Protein AF-A0A957WXY6-F1 (afdb_monomer_lite)

pLDDT: mean 76.39, std 17.58, range [41.16, 94.69]

Foldseek 3Di:
DKDQAPPPCVVVPDDPVWKDKDQDDPDPVLVVVLVVLVVVCVVPVDPVSVVCNVPVVVRSRRMIDMDTDPVCVVVVVPPPDPDDDDDDDDDDDD

Structure (mmCIF, N/CA/C/O backbone):
data_AF-A0A957WXY6-F1
#
_entry.id   AF-A0A957WXY6-F1
#
loop_
_atom_site.group_PDB
_atom_site.id
_atom_site.type_symbol
_atom_site.label_atom_id
_atom_site.label_alt_id
_atom_site.label_comp_id
_atom_site.label_asym_id
_atom_site.label_entity_id
_atom_site.label_seq_id
_atom_site.pdbx_PDB_ins_code
_atom_site.Cartn_x
_atom_site.Cartn_y
_atom_site.Cartn_z
_atom_site.occupancy
_atom_site.B_iso_or_equiv
_atom_site.auth_seq_id
_atom_site.auth_comp_id
_atom_site.auth_asym_id
_atom_site.auth_atom_id
_atom_site.pdbx_PDB_model_num
ATOM 1 N N . ALA A 1 1 ? 7.525 3.558 -3.148 1.00 84.88 1 ALA A N 1
ATOM 2 C CA . ALA A 1 1 ? 6.355 4.157 -2.460 1.00 84.88 1 ALA A CA 1
ATOM 3 C C . ALA A 1 1 ? 5.137 3.255 -2.650 1.00 84.88 1 ALA A C 1
ATOM 5 O O . ALA A 1 1 ? 5.128 2.481 -3.600 1.00 84.88 1 ALA A O 1
ATOM 6 N N . TYR A 1 2 ? 4.127 3.342 -1.778 1.00 88.62 2 TYR A N 1
ATOM 7 C CA . TYR A 1 2 ? 2.911 2.522 -1.865 1.00 88.62 2 TYR A CA 1
ATOM 8 C C . TYR A 1 2 ? 1.665 3.405 -1.858 1.00 88.62 2 TYR A C 1
ATOM 10 O O . TYR A 1 2 ? 1.588 4.348 -1.071 1.00 88.62 2 TYR A O 1
ATOM 18 N N . ILE A 1 3 ? 0.697 3.104 -2.721 1.00 87.94 3 ILE A N 1
ATOM 19 C CA . ILE A 1 3 ? -0.555 3.857 -2.844 1.00 87.94 3 ILE A CA 1
ATOM 20 C C . ILE A 1 3 ? -1.725 2.898 -2.693 1.00 87.94 3 ILE A C 1
ATOM 22 O O . ILE A 1 3 ? -1.797 1.905 -3.405 1.00 87.94 3 ILE A O 1
ATOM 26 N N . TYR A 1 4 ? -2.638 3.212 -1.777 1.00 89.12 4 TYR A N 1
ATOM 27 C CA . TYR A 1 4 ? -3.877 2.468 -1.583 1.00 89.12 4 TYR A CA 1
ATOM 28 C C . TYR A 1 4 ? -4.995 3.100 -2.413 1.00 89.12 4 TYR A C 1
ATOM 30 O O . TYR A 1 4 ? -5.416 4.221 -2.122 1.00 89.12 4 TYR A O 1
ATOM 38 N N . ASP A 1 5 ? -5.463 2.398 -3.443 1.00 86.19 5 ASP A N 1
ATOM 39 C CA . ASP A 1 5 ? -6.484 2.888 -4.366 1.00 86.19 5 ASP A CA 1
ATOM 40 C C . ASP A 1 5 ? -7.706 1.965 -4.387 1.00 86.19 5 ASP A C 1
ATOM 42 O O . ASP A 1 5 ? -7.757 0.964 -5.096 1.00 86.19 5 ASP A O 1
ATOM 46 N N . ILE A 1 6 ? -8.722 2.338 -3.609 1.00 83.44 6 ILE A N 1
ATOM 47 C CA . ILE A 1 6 ? -10.010 1.629 -3.549 1.00 83.44 6 ILE A CA 1
ATOM 48 C C . ILE A 1 6 ? -10.842 1.885 -4.819 1.00 83.44 6 ILE A C 1
ATOM 50 O O . ILE A 1 6 ? -11.708 1.089 -5.167 1.00 83.44 6 ILE A O 1
ATOM 54 N N . GLY A 1 7 ? -10.619 3.018 -5.492 1.00 80.44 7 GLY A N 1
ATOM 55 C CA . GLY A 1 7 ? -11.456 3.470 -6.602 1.00 80.44 7 GLY A CA 1
ATOM 56 C C . GLY A 1 7 ? -10.954 3.062 -7.984 1.00 80.44 7 GLY A C 1
ATOM 57 O O . GLY A 1 7 ? -11.612 3.406 -8.960 1.00 80.44 7 GLY A O 1
ATOM 58 N N . ASP A 1 8 ? -9.795 2.409 -8.070 1.00 76.31 8 ASP A N 1
ATOM 59 C CA . ASP A 1 8 ? -9.121 2.031 -9.320 1.00 76.31 8 ASP A CA 1
ATOM 60 C C . ASP A 1 8 ? -8.930 3.207 -10.303 1.00 76.31 8 ASP A C 1
ATOM 62 O O . ASP A 1 8 ? -9.007 3.084 -11.524 1.00 76.31 8 ASP A O 1
ATOM 66 N N . ASN A 1 9 ? -8.714 4.407 -9.757 1.00 78.00 9 ASN A N 1
ATOM 67 C CA . ASN A 1 9 ? -8.547 5.634 -10.537 1.00 78.00 9 ASN A CA 1
ATOM 68 C C . ASN A 1 9 ? -7.078 6.016 -10.735 1.00 78.00 9 ASN A C 1
ATOM 70 O O . ASN A 1 9 ? -6.778 6.881 -11.562 1.00 78.00 9 ASN A O 1
ATOM 74 N N . PHE A 1 10 ? -6.167 5.427 -9.962 1.00 79.62 10 PHE A N 1
ATOM 75 C CA . PHE A 1 10 ? -4.764 5.810 -9.934 1.00 79.62 10 PHE A CA 1
ATOM 76 C C . PHE A 1 10 ? -4.068 5.535 -11.267 1.00 79.62 10 PHE A C 1
ATOM 78 O O . PHE A 1 10 ? -3.341 6.401 -11.748 1.00 79.62 10 PHE A O 1
ATOM 85 N N . GLU A 1 11 ? -4.377 4.409 -11.919 1.00 74.62 11 GLU A N 1
ATOM 86 C CA . GLU A 1 11 ? -3.817 4.034 -13.226 1.00 74.62 11 GLU A CA 1
ATOM 87 C C . GLU A 1 11 ? -4.052 5.112 -14.303 1.00 74.62 11 GLU A C 1
ATOM 89 O O . GLU A 1 11 ? -3.243 5.295 -15.206 1.00 74.62 11 GLU A O 1
ATOM 94 N N . ARG A 1 12 ? -5.124 5.902 -14.184 1.00 76.25 12 ARG A N 1
ATOM 95 C CA . ARG A 1 12 ? -5.459 6.957 -15.155 1.00 76.25 12 ARG A CA 1
ATOM 96 C C . ARG A 1 12 ? -4.897 8.333 -14.806 1.00 76.25 12 ARG A C 1
ATOM 98 O O . ARG A 1 12 ? -5.061 9.265 -15.589 1.00 76.25 12 ARG A O 1
ATOM 105 N N . ARG A 1 13 ? -4.310 8.498 -13.618 1.00 76.88 13 ARG A N 1
ATOM 106 C CA . ARG A 1 13 ? -3.917 9.808 -13.066 1.00 76.88 13 ARG A CA 1
ATOM 107 C C . ARG A 1 13 ? -2.423 9.946 -12.803 1.00 76.88 13 ARG A C 1
ATOM 109 O O . ARG A 1 13 ? -1.987 11.023 -12.403 1.00 76.88 13 ARG A O 1
ATOM 116 N N . TYR A 1 14 ? -1.645 8.886 -12.995 1.00 79.88 14 TYR A N 1
ATOM 117 C CA . TYR A 1 14 ? -0.208 8.927 -12.765 1.00 79.88 14 TYR A CA 1
ATOM 118 C C . TYR A 1 14 ? 0.547 9.393 -14.017 1.00 79.88 14 TYR A C 1
ATOM 120 O O . TYR A 1 14 ? 0.143 9.118 -15.146 1.00 79.88 14 TYR A O 1
ATOM 128 N N . ASN A 1 15 ? 1.661 10.104 -13.820 1.00 79.31 15 ASN A N 1
ATOM 129 C CA . ASN A 1 15 ? 2.544 10.463 -14.924 1.00 79.31 15 ASN A CA 1
ATOM 130 C C . ASN A 1 15 ? 3.433 9.264 -15.282 1.00 79.31 15 ASN A C 1
ATOM 132 O O . AS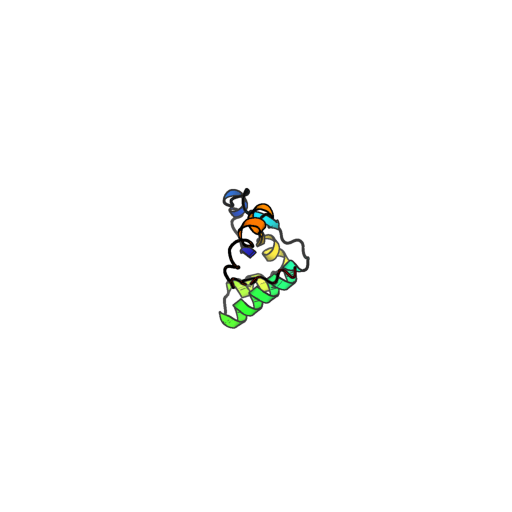N A 1 15 ? 4.457 9.020 -14.637 1.00 79.31 15 ASN A O 1
ATOM 136 N N . SER A 1 16 ? 3.049 8.531 -16.327 1.00 77.19 16 SER A N 1
ATOM 137 C CA . SER A 1 16 ? 3.772 7.346 -16.786 1.00 77.19 16 SER A CA 1
ATOM 138 C C . SER A 1 16 ? 5.186 7.625 -17.294 1.00 77.19 16 SER A C 1
ATOM 140 O O . SER A 1 16 ? 5.971 6.692 -17.407 1.00 77.19 16 SER A O 1
ATOM 142 N N . GLU A 1 17 ? 5.551 8.869 -17.601 1.00 74.44 17 GLU A N 1
ATOM 143 C CA . GLU A 1 17 ? 6.901 9.206 -18.073 1.00 74.44 17 GLU A CA 1
ATOM 144 C C . GLU A 1 17 ? 7.939 9.214 -16.941 1.00 74.44 17 GLU A C 1
ATOM 146 O O . GLU A 1 17 ? 9.111 8.919 -17.180 1.00 74.44 17 GLU A O 1
ATOM 151 N N . LEU A 1 18 ? 7.507 9.489 -15.705 1.00 75.81 18 LEU A N 1
ATOM 152 C CA . LEU A 1 18 ? 8.395 9.663 -14.548 1.00 75.81 18 LEU A CA 1
ATOM 153 C C . LEU A 1 18 ? 8.352 8.498 -13.563 1.00 75.81 18 LEU A C 1
ATOM 155 O O . LEU A 1 18 ? 9.349 8.215 -12.902 1.00 75.81 18 LEU A O 1
ATOM 159 N N . ILE A 1 19 ? 7.210 7.822 -13.443 1.00 81.56 19 ILE A N 1
ATOM 160 C CA . ILE A 1 19 ? 7.024 6.760 -12.454 1.00 81.56 19 ILE A CA 1
ATOM 161 C C . ILE A 1 19 ? 6.483 5.488 -13.102 1.00 81.56 19 ILE A C 1
ATOM 163 O O . ILE A 1 19 ? 5.613 5.510 -13.972 1.00 81.56 19 ILE A O 1
ATOM 167 N N . ALA A 1 20 ? 7.026 4.361 -12.660 1.00 83.00 20 ALA A N 1
ATOM 168 C CA . ALA A 1 20 ? 6.519 3.038 -12.953 1.00 83.00 20 ALA A CA 1
ATOM 169 C C . ALA A 1 20 ? 5.640 2.580 -11.788 1.00 83.00 20 ALA A C 1
ATOM 171 O O . ALA A 1 20 ? 5.981 2.764 -10.617 1.00 83.00 20 ALA A O 1
ATOM 172 N N . VAL A 1 21 ? 4.508 1.971 -12.123 1.00 86.75 21 VAL A N 1
ATOM 173 C CA . VAL A 1 21 ? 3.546 1.458 -11.151 1.00 86.75 21 VAL A CA 1
ATOM 174 C C . VAL A 1 21 ? 3.341 -0.029 -11.410 1.00 86.75 21 VAL A C 1
ATOM 176 O O . VAL A 1 21 ? 3.320 -0.462 -12.562 1.00 86.75 21 VAL A O 1
ATOM 179 N N . ARG A 1 22 ? 3.232 -0.828 -10.350 1.00 86.75 22 ARG A N 1
ATOM 180 C CA . ARG A 1 22 ? 2.945 -2.267 -10.433 1.00 86.75 22 ARG A CA 1
ATOM 181 C C . ARG A 1 22 ? 2.048 -2.706 -9.282 1.00 86.75 22 ARG A C 1
ATOM 183 O O . ARG A 1 22 ? 2.102 -2.114 -8.204 1.00 86.75 22 ARG A O 1
ATOM 190 N N . ARG A 1 23 ? 1.240 -3.745 -9.496 1.00 85.88 23 ARG A N 1
ATOM 191 C CA . ARG A 1 23 ? 0.474 -4.388 -8.416 1.00 85.88 23 ARG A CA 1
ATOM 192 C C . ARG A 1 23 ? 1.404 -5.201 -7.519 1.00 85.88 23 ARG A C 1
ATOM 194 O O . ARG A 1 23 ? 2.418 -5.732 -7.979 1.00 85.88 23 ARG A O 1
ATOM 201 N N . LEU A 1 24 ? 1.045 -5.302 -6.243 1.00 84.12 24 LEU A N 1
ATOM 202 C CA . LEU A 1 24 ? 1.746 -6.166 -5.298 1.00 84.12 24 LEU A CA 1
ATOM 203 C C . LEU A 1 24 ? 1.499 -7.632 -5.651 1.00 84.12 24 LEU A C 1
ATOM 205 O O . LEU A 1 24 ? 0.356 -8.064 -5.784 1.00 84.12 24 LEU A O 1
ATOM 209 N N . SER A 1 25 ? 2.580 -8.387 -5.827 1.00 77.62 25 SER A N 1
ATOM 210 C CA . SER A 1 25 ? 2.523 -9.767 -6.322 1.00 77.62 25 SER A CA 1
ATOM 211 C C . SER A 1 25 ? 2.812 -10.816 -5.245 1.00 77.62 25 SER A C 1
ATOM 213 O O . SER A 1 25 ? 2.780 -12.002 -5.548 1.00 77.62 25 SER A O 1
ATOM 215 N N . GLY A 1 26 ? 2.960 -10.425 -3.970 1.00 70.44 26 GLY A N 1
ATOM 216 C CA . GLY A 1 26 ? 3.211 -11.380 -2.880 1.00 70.44 26 GLY A CA 1
ATOM 217 C C . GLY A 1 26 ? 4.687 -11.592 -2.546 1.00 70.44 26 GLY A C 1
ATOM 218 O O . GLY A 1 26 ? 5.019 -12.593 -1.919 1.00 70.44 26 GLY A O 1
ATOM 219 N N . ASP A 1 27 ? 5.563 -10.676 -2.961 1.00 77.25 27 ASP A N 1
ATOM 220 C CA . ASP A 1 27 ? 7.013 -10.762 -2.763 1.00 77.25 27 ASP A CA 1
ATOM 221 C C . ASP A 1 27 ? 7.466 -9.999 -1.497 1.00 77.25 27 ASP A C 1
ATOM 223 O O . ASP A 1 27 ? 6.669 -9.672 -0.616 1.00 77.25 27 ASP A O 1
ATOM 227 N N . GLY A 1 28 ? 8.761 -9.677 -1.386 1.00 80.50 28 GLY A N 1
ATOM 228 C CA . GLY A 1 28 ? 9.322 -8.925 -0.251 1.00 80.50 28 GLY A CA 1
ATOM 229 C C . GLY A 1 28 ? 8.663 -7.558 0.010 1.00 80.50 28 G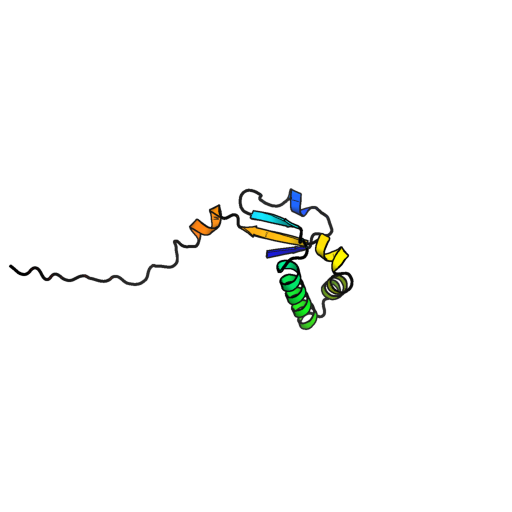LY A C 1
ATOM 230 O O . GLY A 1 28 ? 8.647 -7.096 1.154 1.00 80.50 28 GLY A O 1
ATOM 231 N N . ASP A 1 29 ? 8.061 -6.949 -1.014 1.00 83.31 29 ASP A N 1
ATOM 232 C CA . ASP A 1 29 ? 7.308 -5.693 -0.904 1.00 83.31 29 ASP A CA 1
ATOM 233 C C . ASP A 1 29 ? 6.088 -5.836 0.025 1.00 83.31 29 ASP A C 1
ATOM 235 O O . ASP A 1 29 ? 5.802 -4.937 0.819 1.00 83.31 29 ASP A O 1
ATOM 239 N N . ASP A 1 30 ? 5.404 -6.985 -0.007 1.00 87.12 30 ASP A N 1
ATOM 240 C CA . ASP A 1 30 ? 4.230 -7.252 0.826 1.00 87.12 30 ASP A CA 1
ATOM 241 C C . ASP A 1 30 ? 4.608 -7.281 2.313 1.00 87.12 30 ASP A C 1
ATOM 243 O O . ASP A 1 30 ? 3.901 -6.715 3.148 1.00 87.12 30 ASP A O 1
ATOM 247 N N . LEU A 1 31 ? 5.745 -7.900 2.653 1.00 88.38 31 LEU A N 1
ATOM 248 C CA . LEU A 1 31 ? 6.249 -7.944 4.029 1.00 88.38 31 LEU A CA 1
ATOM 249 C C . LEU A 1 31 ? 6.600 -6.545 4.540 1.00 88.38 31 LEU A C 1
ATOM 251 O O . LEU A 1 31 ? 6.211 -6.180 5.652 1.00 88.38 31 LEU A O 1
ATOM 255 N N . CYS A 1 32 ? 7.294 -5.755 3.716 1.00 89.62 32 CYS A N 1
ATOM 256 C CA . CYS A 1 32 ? 7.671 -4.385 4.050 1.00 89.62 32 CYS A CA 1
ATOM 257 C C . CYS A 1 32 ? 6.433 -3.501 4.262 1.00 89.62 32 CYS A C 1
ATOM 259 O O . CYS A 1 32 ? 6.297 -2.850 5.300 1.00 89.62 32 CYS A O 1
ATOM 261 N N . LEU A 1 33 ? 5.479 -3.533 3.327 1.00 90.56 33 LEU A N 1
ATOM 262 C CA . LEU A 1 33 ? 4.250 -2.752 3.429 1.00 90.56 33 LEU A CA 1
ATOM 263 C C . LEU A 1 33 ? 3.413 -3.158 4.647 1.00 90.56 33 LEU A C 1
ATOM 265 O O . LEU A 1 33 ? 2.917 -2.296 5.375 1.00 90.56 33 LEU A O 1
ATOM 269 N N . LYS A 1 34 ? 3.283 -4.461 4.910 1.00 91.69 34 LYS A N 1
ATOM 270 C CA . LYS A 1 34 ? 2.536 -4.960 6.068 1.00 91.69 34 LYS A CA 1
ATOM 271 C C . LYS A 1 34 ? 3.152 -4.487 7.383 1.00 91.69 34 LYS A C 1
ATOM 273 O O . LYS A 1 34 ? 2.415 -4.136 8.303 1.00 91.69 34 LYS A O 1
ATOM 278 N N . GLN A 1 35 ? 4.482 -4.436 7.469 1.00 93.00 35 GLN A N 1
ATOM 279 C CA . GLN A 1 35 ? 5.178 -3.902 8.638 1.00 93.00 35 GLN A CA 1
ATOM 280 C C . GLN A 1 35 ? 4.911 -2.402 8.822 1.00 93.00 35 GLN A C 1
ATOM 282 O O . GLN A 1 35 ? 4.534 -1.985 9.915 1.00 93.00 35 GLN A O 1
ATOM 287 N N . LEU A 1 36 ? 4.997 -1.608 7.750 1.00 92.75 36 LEU A N 1
ATOM 288 C CA . LEU A 1 36 ? 4.693 -0.172 7.794 1.00 92.75 36 LEU A CA 1
ATOM 289 C C . LEU A 1 36 ? 3.256 0.107 8.261 1.00 92.75 36 LEU A C 1
ATOM 291 O O . LEU A 1 36 ? 3.020 1.012 9.062 1.00 92.75 36 LEU A O 1
ATOM 295 N N . ILE A 1 37 ? 2.287 -0.684 7.792 1.00 93.25 37 ILE A N 1
ATOM 296 C CA . ILE A 1 37 ? 0.878 -0.532 8.183 1.00 93.25 37 ILE A CA 1
ATOM 297 C C . ILE A 1 37 ? 0.668 -0.913 9.650 1.00 93.25 37 ILE A C 1
ATOM 299 O O . ILE A 1 37 ? -0.098 -0.239 10.339 1.00 93.25 37 ILE A O 1
ATOM 303 N N . ARG A 1 38 ? 1.357 -1.946 10.154 1.00 93.88 38 ARG A N 1
ATOM 304 C CA . ARG A 1 38 ? 1.324 -2.301 11.583 1.00 93.88 38 ARG A CA 1
ATOM 305 C C . ARG A 1 38 ? 1.858 -1.176 12.453 1.00 93.88 38 ARG A C 1
ATOM 307 O O . ARG A 1 38 ? 1.154 -0.746 13.357 1.00 93.88 38 ARG A O 1
ATOM 314 N N . GLU A 1 39 ? 3.028 -0.638 12.127 1.00 94.69 39 GLU A N 1
ATOM 315 C CA . GLU A 1 39 ? 3.595 0.483 12.881 1.00 94.69 39 GLU A CA 1
ATOM 316 C C . GLU A 1 39 ? 2.677 1.707 12.856 1.00 94.69 39 GLU A C 1
ATOM 318 O O . GLU A 1 39 ? 2.529 2.411 13.856 1.00 94.69 39 GLU A O 1
ATOM 323 N N . HIS A 1 40 ? 2.038 1.971 11.714 1.00 93.19 40 HIS A N 1
ATOM 324 C CA . HIS A 1 40 ? 1.049 3.033 11.607 1.00 93.19 40 HIS A CA 1
ATOM 325 C C . HIS A 1 40 ? -0.171 2.759 12.493 1.00 93.19 40 HIS A C 1
ATOM 327 O O . HIS A 1 40 ? -0.616 3.668 13.193 1.00 93.19 40 HIS A O 1
ATOM 333 N N . LEU A 1 41 ? -0.697 1.531 12.506 1.00 94.56 41 LEU A N 1
ATOM 334 C CA . LEU A 1 41 ? -1.803 1.143 13.381 1.00 94.56 41 LEU A CA 1
ATOM 335 C C . LEU A 1 41 ? -1.437 1.339 14.855 1.00 94.56 41 LEU A C 1
ATOM 337 O O . LEU A 1 41 ? -2.206 1.954 15.584 1.00 94.56 41 LEU A O 1
ATOM 341 N N . GLU A 1 42 ? -0.261 0.883 15.280 1.00 94.50 42 GLU A N 1
ATOM 342 C CA . GLU A 1 42 ? 0.205 1.024 16.664 1.00 94.50 42 GLU A CA 1
ATOM 343 C C . GLU A 1 42 ? 0.343 2.493 17.079 1.00 94.50 42 GLU A C 1
ATOM 345 O O . GLU A 1 42 ? -0.030 2.868 18.189 1.00 94.50 42 GLU A O 1
ATOM 350 N N . LYS A 1 43 ? 0.837 3.348 16.176 1.00 94.25 43 LYS A N 1
ATOM 351 C CA . LYS A 1 43 ? 1.069 4.773 16.457 1.00 94.25 43 LYS A CA 1
ATOM 352 C C . LYS A 1 43 ? -0.189 5.637 16.363 1.00 94.25 43 LYS A C 1
ATOM 354 O O . LYS A 1 43 ? -0.222 6.709 16.959 1.00 94.25 43 LYS A O 1
ATOM 359 N N . THR A 1 44 ? -1.193 5.226 15.588 1.00 94.38 44 THR A N 1
ATOM 360 C CA . THR A 1 44 ? -2.351 6.083 15.258 1.00 94.38 44 THR A CA 1
ATOM 361 C C . THR A 1 44 ? -3.704 5.497 15.636 1.00 94.38 44 THR A C 1
ATOM 363 O O . THR A 1 44 ? -4.704 6.205 15.551 1.00 94.38 44 THR A O 1
ATOM 366 N N . ALA A 1 45 ? -3.759 4.217 16.014 1.00 92.75 45 ALA A N 1
ATOM 367 C CA . ALA A 1 45 ? -4.993 3.457 16.211 1.00 92.75 45 ALA A CA 1
ATOM 368 C C . ALA A 1 45 ? -5.970 3.564 15.017 1.00 92.75 45 ALA A C 1
ATOM 370 O O . ALA A 1 45 ? -7.190 3.536 15.177 1.00 92.75 45 ALA A O 1
ATOM 371 N N . SER A 1 46 ? -5.440 3.714 13.798 1.00 93.25 46 SER A N 1
ATOM 372 C CA . SER A 1 46 ? -6.243 3.893 12.591 1.00 93.25 46 SER A CA 1
ATOM 373 C C . SER A 1 46 ? -7.099 2.660 12.299 1.00 93.25 46 SER A C 1
ATOM 375 O O . SER A 1 46 ? -6.589 1.603 11.924 1.00 93.25 46 SER A O 1
ATOM 377 N N . GLN A 1 47 ? -8.424 2.817 12.366 1.00 91.56 47 GLN A N 1
ATOM 378 C CA . GLN A 1 47 ? -9.375 1.753 12.026 1.00 91.56 47 GLN A CA 1
ATOM 379 C C . GLN A 1 47 ? -9.148 1.206 10.610 1.00 91.56 47 GLN A C 1
ATOM 381 O O . GLN A 1 47 ? -9.319 0.018 10.357 1.00 91.56 47 GLN A O 1
ATOM 386 N N . ARG A 1 48 ? -8.713 2.065 9.682 1.00 89.81 48 ARG A N 1
ATOM 387 C CA . ARG A 1 48 ? -8.426 1.659 8.304 1.00 89.81 48 ARG A CA 1
ATOM 388 C C . ARG A 1 48 ? -7.218 0.734 8.227 1.00 89.81 48 ARG A C 1
ATOM 390 O O . ARG A 1 48 ? -7.263 -0.249 7.501 1.00 89.81 48 ARG A O 1
ATOM 397 N N . ALA A 1 49 ? -6.166 1.025 8.990 1.00 91.81 49 ALA A N 1
ATOM 398 C CA . ALA A 1 49 ? -4.994 0.160 9.061 1.00 91.81 49 ALA A CA 1
ATOM 399 C C . ALA A 1 49 ? -5.340 -1.204 9.674 1.00 91.81 49 ALA A C 1
ATOM 401 O O . ALA A 1 49 ? -4.874 -2.225 9.177 1.00 91.81 49 ALA A O 1
ATOM 402 N N . HIS A 1 50 ? -6.220 -1.228 10.680 1.00 92.94 50 HIS A N 1
ATOM 403 C CA . HIS A 1 50 ? -6.753 -2.472 11.233 1.00 92.94 50 HIS A CA 1
ATOM 404 C C . HIS A 1 50 ? -7.485 -3.295 10.166 1.00 92.94 50 HIS A C 1
ATOM 406 O O . HIS A 1 50 ? -7.144 -4.453 9.950 1.00 92.94 50 HIS A O 1
ATOM 412 N N . THR A 1 51 ? -8.433 -2.690 9.443 1.00 93.06 51 THR A N 1
ATOM 413 C CA . THR A 1 51 ? -9.177 -3.371 8.368 1.00 93.06 51 THR A CA 1
ATOM 414 C C . THR A 1 51 ? -8.256 -3.893 7.263 1.00 93.06 51 THR A C 1
ATOM 416 O O . THR A 1 51 ? -8.455 -5.002 6.778 1.00 93.06 51 THR A O 1
ATOM 419 N N . ILE A 1 52 ? -7.218 -3.136 6.890 1.00 92.19 52 ILE A N 1
ATOM 420 C CA . ILE A 1 52 ? -6.240 -3.581 5.887 1.00 92.19 52 ILE A CA 1
ATOM 421 C C . ILE A 1 52 ? -5.467 -4.821 6.359 1.00 92.19 52 ILE A C 1
ATOM 423 O O . ILE A 1 52 ? -5.183 -5.710 5.560 1.00 92.19 52 ILE A O 1
ATOM 427 N N . LEU A 1 53 ? -5.109 -4.889 7.644 1.00 91.69 53 LEU A N 1
ATOM 428 C CA . LEU A 1 53 ? -4.371 -6.024 8.204 1.00 91.69 53 LEU A CA 1
ATOM 429 C C . LEU A 1 53 ? -5.247 -7.258 8.439 1.00 91.69 53 LEU A C 1
ATOM 431 O O . LEU A 1 53 ? -4.722 -8.370 8.370 1.00 91.69 53 LEU A O 1
ATOM 435 N N . GLU A 1 54 ? -6.536 -7.060 8.716 1.00 94.44 54 GLU A N 1
ATOM 436 C CA . GLU A 1 54 ? -7.517 -8.127 8.939 1.00 94.44 54 GLU A CA 1
ATOM 437 C C . GLU A 1 54 ? -7.774 -8.937 7.662 1.00 94.44 54 GLU A C 1
ATOM 439 O O . GLU A 1 54 ? -7.746 -10.164 7.706 1.00 94.44 54 GLU A O 1
ATOM 444 N N . ASP A 1 55 ? -7.929 -8.261 6.518 1.00 91.81 55 ASP A N 1
ATOM 445 C CA . ASP A 1 55 ? -8.173 -8.893 5.214 1.00 91.81 55 ASP A CA 1
ATOM 446 C C . ASP A 1 55 ? -7.035 -8.615 4.218 1.00 91.81 55 ASP A C 1
ATOM 448 O O . ASP A 1 55 ? -7.216 -8.086 3.121 1.00 91.81 55 ASP A O 1
ATOM 452 N N . TRP A 1 56 ? -5.808 -8.933 4.628 1.00 90.81 56 TRP A N 1
ATOM 453 C CA . TRP A 1 56 ? -4.605 -8.574 3.874 1.00 90.81 56 TRP A CA 1
ATOM 454 C C . TRP A 1 56 ? -4.623 -9.047 2.414 1.00 90.81 56 TRP A C 1
ATOM 456 O O . TRP A 1 56 ? -4.235 -8.294 1.522 1.00 90.81 56 TRP A O 1
ATOM 466 N N . ASP A 1 57 ? -5.068 -10.276 2.151 1.00 88.62 57 ASP A N 1
ATOM 467 C CA . ASP A 1 57 ? -5.013 -10.874 0.815 1.00 88.62 57 ASP A CA 1
ATOM 468 C C . ASP A 1 57 ? -5.926 -10.186 -0.201 1.00 88.62 57 ASP A C 1
ATOM 470 O O . ASP A 1 57 ? -5.533 -10.032 -1.360 1.00 88.62 57 ASP A O 1
ATOM 474 N N . ALA A 1 58 ? -7.101 -9.718 0.224 1.00 89.31 58 ALA A N 1
ATOM 475 C CA . ALA A 1 58 ? -7.964 -8.905 -0.622 1.00 89.31 58 ALA A CA 1
ATOM 476 C C . ALA A 1 58 ? -7.460 -7.458 -0.697 1.00 89.31 58 ALA A C 1
ATOM 478 O O . ALA A 1 58 ? -7.411 -6.858 -1.772 1.00 89.31 58 ALA A O 1
ATOM 479 N N . GLN A 1 59 ? -7.043 -6.892 0.438 1.00 90.50 59 GLN A N 1
ATOM 480 C CA . GLN A 1 59 ? -6.690 -5.477 0.529 1.00 90.50 59 GLN A CA 1
ATOM 481 C C . GLN A 1 59 ? -5.387 -5.149 -0.205 1.00 90.50 59 GLN A C 1
ATOM 483 O O . GLN A 1 59 ? -5.298 -4.095 -0.835 1.00 90.50 59 GLN A O 1
ATOM 488 N N . ARG A 1 60 ? -4.401 -6.056 -0.220 1.00 88.31 60 ARG A N 1
ATOM 489 C CA . ARG A 1 60 ? -3.135 -5.878 -0.957 1.00 88.31 60 ARG A CA 1
ATOM 490 C C . ARG A 1 60 ? -3.334 -5.713 -2.465 1.00 88.31 60 ARG A C 1
ATOM 492 O O . ARG A 1 60 ? -2.541 -5.030 -3.105 1.00 88.31 60 ARG A O 1
ATOM 499 N N . GLN A 1 61 ? -4.411 -6.268 -3.029 1.00 87.94 61 GLN A N 1
ATOM 500 C CA . GLN A 1 61 ? -4.740 -6.122 -4.453 1.00 87.94 61 GLN A CA 1
ATOM 501 C C . GLN A 1 61 ?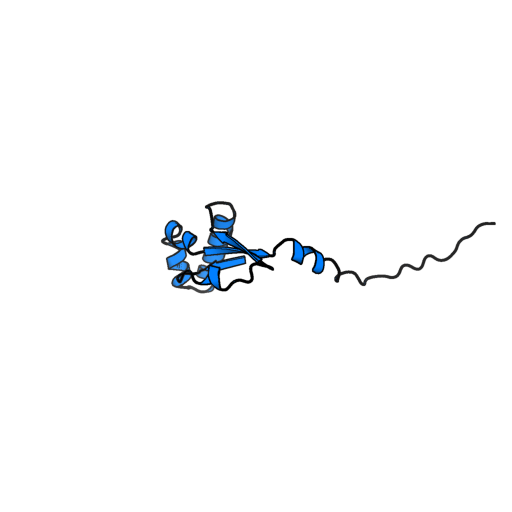 -5.060 -4.667 -4.822 1.00 87.94 61 GLN A C 1
ATOM 503 O O . GLN A 1 61 ? -4.842 -4.250 -5.957 1.00 87.94 61 GLN A O 1
ATOM 508 N N . LEU A 1 62 ? -5.526 -3.869 -3.857 1.00 88.56 62 LEU A N 1
ATOM 509 C CA . LEU A 1 62 ? -5.846 -2.449 -4.027 1.00 88.56 62 LEU A CA 1
ATOM 510 C C . LEU A 1 62 ? -4.617 -1.542 -3.893 1.00 88.56 62 LEU A C 1
ATOM 512 O O . LEU A 1 62 ? -4.717 -0.330 -4.084 1.00 88.56 62 LEU A O 1
ATOM 516 N N . PHE A 1 63 ? -3.455 -2.105 -3.559 1.00 90.06 63 PHE A N 1
ATOM 517 C CA . PHE A 1 63 ? -2.220 -1.346 -3.464 1.00 90.06 63 PHE A CA 1
ATOM 518 C C . PHE A 1 63 ? -1.438 -1.346 -4.776 1.00 90.06 63 PHE A C 1
ATOM 520 O O . PHE A 1 63 ? -1.269 -2.361 -5.456 1.00 90.06 63 PHE A O 1
ATOM 527 N N . TRP A 1 64 ? -0.879 -0.179 -5.068 1.00 88.62 64 TRP A N 1
ATOM 528 C CA . TRP A 1 64 ? 0.100 0.043 -6.113 1.00 88.62 64 TRP A CA 1
ATOM 529 C C . TRP A 1 64 ? 1.469 0.277 -5.490 1.00 88.62 64 TRP A C 1
ATOM 531 O O . TRP A 1 64 ? 1.632 1.152 -4.636 1.00 88.62 64 TRP A O 1
ATOM 541 N N . HIS A 1 65 ? 2.466 -0.471 -5.949 1.00 87.75 65 HIS A N 1
ATOM 542 C CA . HIS A 1 65 ? 3.861 -0.128 -5.733 1.00 87.75 65 HIS A CA 1
ATOM 543 C C . HIS A 1 65 ? 4.295 0.864 -6.810 1.00 87.75 65 HIS A C 1
ATOM 545 O O . HIS A 1 65 ? 4.175 0.591 -8.005 1.00 87.75 65 HIS A O 1
ATOM 551 N N . VAL A 1 66 ? 4.801 2.012 -6.373 1.00 86.44 66 VAL A N 1
ATOM 552 C CA . VAL A 1 66 ? 5.254 3.104 -7.233 1.00 86.44 66 VAL A CA 1
ATOM 553 C C . VAL A 1 66 ? 6.745 3.306 -7.037 1.00 86.44 66 VAL A C 1
ATOM 555 O O . VAL A 1 66 ? 7.202 3.555 -5.917 1.00 86.44 66 VAL A O 1
ATOM 558 N N . ALA A 1 67 ? 7.485 3.241 -8.135 1.00 81.94 67 ALA A N 1
ATOM 559 C CA . ALA A 1 67 ? 8.908 3.533 -8.178 1.00 81.94 67 ALA A CA 1
ATOM 560 C C . ALA A 1 67 ? 9.195 4.596 -9.251 1.00 81.94 67 ALA A C 1
ATOM 562 O O . ALA A 1 67 ? 8.544 4.588 -10.300 1.00 81.94 67 ALA A O 1
ATOM 563 N N . PRO A 1 68 ? 10.146 5.513 -9.016 1.00 79.62 68 PRO A N 1
ATOM 564 C CA . PRO A 1 68 ? 10.641 6.386 -10.073 1.00 79.62 68 PRO A CA 1
ATOM 565 C C . PRO A 1 68 ? 11.274 5.547 -11.188 1.00 79.62 68 PRO A C 1
ATOM 567 O O . PRO A 1 68 ? 11.884 4.508 -10.929 1.00 79.62 68 PRO A O 1
ATOM 570 N N . ARG A 1 69 ? 11.103 5.978 -12.439 1.00 71.88 69 ARG A N 1
ATOM 571 C CA . ARG A 1 69 ? 11.790 5.366 -13.578 1.00 71.88 69 ARG A CA 1
ATOM 572 C C . ARG A 1 69 ? 13.275 5.753 -13.547 1.00 71.88 69 ARG A C 1
ATOM 574 O O . ARG A 1 69 ? 13.636 6.855 -13.137 1.00 71.88 69 ARG A O 1
ATOM 581 N N . GLU A 1 70 ? 14.138 4.829 -13.973 1.00 59.50 70 GLU A N 1
ATOM 582 C CA . GLU A 1 70 ? 15.608 4.942 -13.901 1.00 59.50 70 GLU A CA 1
ATOM 583 C C . GLU A 1 70 ? 16.178 6.189 -14.607 1.00 59.50 70 GLU A C 1
ATOM 585 O O . GLU A 1 70 ? 17.256 6.660 -14.257 1.00 59.50 70 GLU A O 1
ATOM 590 N N . ASN A 1 71 ? 15.431 6.789 -15.538 1.00 51.50 71 ASN A N 1
ATOM 591 C CA . ASN A 1 71 ? 15.777 8.051 -16.198 1.00 51.50 71 ASN A CA 1
ATOM 592 C C . ASN A 1 71 ? 15.817 9.273 -15.255 1.00 51.50 71 ASN A C 1
ATOM 594 O O . ASN A 1 71 ? 16.436 10.272 -15.609 1.00 51.50 71 ASN A O 1
ATOM 598 N N . VAL A 1 72 ? 15.195 9.211 -14.072 1.00 48.56 72 VAL A N 1
ATOM 599 C CA . VAL A 1 72 ? 15.189 10.308 -13.081 1.00 48.56 72 VAL A CA 1
ATOM 600 C C . VAL A 1 72 ? 16.305 10.155 -12.037 1.00 48.56 72 VAL A C 1
ATOM 602 O O . VAL A 1 72 ? 16.777 11.148 -11.489 1.00 48.56 72 VAL A O 1
ATOM 605 N N . ILE A 1 73 ? 16.804 8.933 -11.820 1.00 47.38 73 ILE A N 1
ATOM 606 C CA . ILE A 1 73 ? 17.870 8.641 -10.842 1.00 47.38 73 ILE A CA 1
ATOM 607 C C . ILE A 1 73 ? 19.185 9.340 -11.236 1.00 47.38 73 ILE A C 1
ATOM 609 O O . ILE A 1 73 ? 19.955 9.769 -10.381 1.00 47.38 73 ILE A O 1
ATOM 613 N N . ALA A 1 74 ? 19.411 9.543 -12.538 1.00 47.22 74 ALA A N 1
ATOM 614 C CA . ALA A 1 74 ? 20.602 10.211 -13.058 1.00 47.22 74 ALA A CA 1
ATOM 615 C C . ALA A 1 74 ? 20.676 11.728 -12.769 1.00 47.22 74 ALA A C 1
ATOM 617 O O . ALA A 1 74 ? 21.716 12.329 -13.032 1.00 47.22 74 ALA A O 1
ATOM 618 N N . ILE A 1 75 ? 19.614 12.360 -12.248 1.00 47.06 75 ILE A N 1
ATOM 619 C CA . ILE A 1 75 ? 19.612 13.806 -11.956 1.00 47.06 75 ILE A CA 1
ATOM 620 C C . ILE A 1 75 ? 19.931 14.086 -1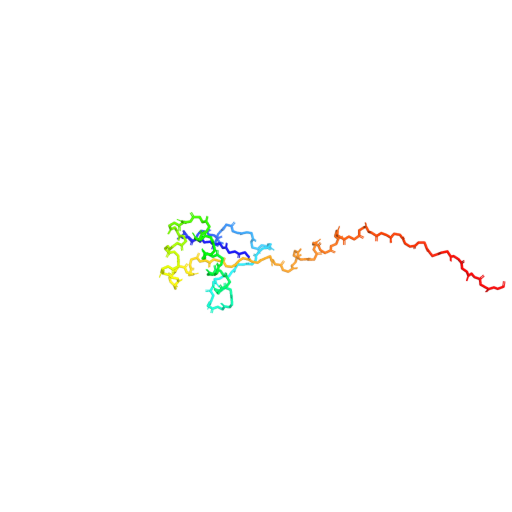0.476 1.00 47.06 75 ILE A C 1
ATOM 622 O O . ILE A 1 75 ? 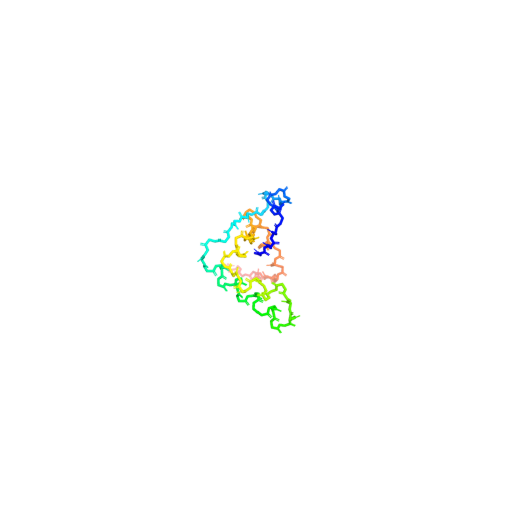20.562 15.098 -10.177 1.00 47.06 75 ILE A O 1
ATOM 626 N N . GLU A 1 76 ? 19.587 13.188 -9.546 1.00 47.78 76 GLU A N 1
ATOM 627 C CA . GLU A 1 76 ? 19.825 13.411 -8.107 1.00 47.78 76 GLU A CA 1
ATOM 628 C C . GLU A 1 76 ? 21.295 13.214 -7.693 1.00 47.78 76 GLU A C 1
ATOM 630 O O . GLU A 1 76 ? 21.756 13.848 -6.749 1.00 47.78 76 GLU A O 1
ATOM 635 N N . SER A 1 77 ? 22.087 12.420 -8.425 1.00 47.12 77 SER A N 1
ATOM 636 C CA . SER A 1 77 ? 23.506 12.196 -8.088 1.00 47.12 77 SER A CA 1
ATOM 637 C C . SER A 1 77 ? 24.458 13.349 -8.447 1.00 47.12 77 SER A C 1
ATOM 639 O O . SER A 1 77 ? 25.651 13.244 -8.176 1.00 47.12 77 SER A O 1
ATOM 641 N N . ALA A 1 78 ? 23.984 14.434 -9.068 1.00 51.25 78 ALA A N 1
ATOM 642 C CA . ALA A 1 78 ? 24.859 15.483 -9.607 1.00 51.25 78 ALA A CA 1
ATOM 643 C C . ALA A 1 78 ? 24.959 16.762 -8.753 1.00 51.25 78 ALA A C 1
ATOM 645 O O . ALA A 1 78 ? 25.685 17.674 -9.144 1.00 51.25 78 ALA A O 1
ATOM 646 N N . THR A 1 79 ? 24.244 16.888 -7.626 1.00 51.47 79 THR A N 1
ATOM 647 C CA . THR A 1 79 ? 24.218 18.158 -6.857 1.00 51.47 79 THR A CA 1
ATOM 648 C C . THR A 1 79 ? 24.736 18.070 -5.416 1.00 51.47 79 THR A C 1
ATOM 650 O O . THR A 1 79 ? 24.849 19.097 -4.752 1.00 51.47 79 THR A O 1
ATOM 653 N N . GLU A 1 80 ? 25.164 16.899 -4.945 1.00 56.59 80 GLU A N 1
ATOM 654 C CA . GLU A 1 80 ? 25.884 16.760 -3.671 1.00 56.59 80 GLU A CA 1
ATOM 655 C C . GLU A 1 80 ? 27.378 16.541 -3.931 1.00 56.59 80 GLU A C 1
ATOM 657 O O . GLU A 1 80 ? 27.857 15.418 -4.056 1.00 56.59 80 GLU A O 1
ATOM 662 N N . GLY A 1 81 ? 28.128 17.637 -4.060 1.00 50.31 81 GLY A N 1
ATOM 663 C CA . GLY A 1 81 ? 29.573 17.543 -4.265 1.00 50.31 81 GLY A CA 1
ATOM 664 C C . GLY A 1 81 ? 30.297 18.859 -4.519 1.00 50.31 81 GLY A C 1
ATOM 665 O O . GLY A 1 81 ? 31.249 18.876 -5.288 1.00 50.31 81 GLY A O 1
ATOM 666 N N . SER A 1 82 ? 29.875 19.970 -3.907 1.00 53.62 82 SER A N 1
ATOM 667 C CA . SER A 1 82 ? 30.734 21.160 -3.820 1.00 53.62 82 SER A CA 1
ATOM 668 C C . SER A 1 82 ? 31.440 21.159 -2.467 1.00 53.62 82 SER A C 1
ATOM 670 O O . SER A 1 82 ? 31.052 21.883 -1.553 1.00 53.62 82 SER A O 1
ATOM 672 N N . GLY A 1 83 ? 32.452 20.304 -2.342 1.00 48.91 83 GLY A N 1
ATOM 673 C CA . GLY A 1 83 ? 33.337 20.218 -1.188 1.00 48.91 83 GLY A CA 1
ATOM 674 C C . GLY A 1 83 ? 34.774 20.003 -1.651 1.00 48.91 83 GLY A C 1
ATOM 675 O O . GLY A 1 83 ? 35.110 18.932 -2.144 1.00 48.91 83 GLY A O 1
ATOM 676 N N . ASP A 1 84 ? 35.574 21.052 -1.467 1.00 47.62 84 ASP A N 1
ATOM 677 C CA . ASP A 1 84 ? 37.035 21.053 -1.342 1.00 47.62 84 ASP A CA 1
ATOM 678 C C . ASP A 1 84 ? 37.892 21.047 -2.621 1.00 47.62 84 ASP A C 1
ATOM 680 O O . ASP A 1 84 ? 38.321 20.032 -3.167 1.00 47.62 84 ASP A O 1
ATOM 684 N N . VAL A 1 85 ? 38.240 22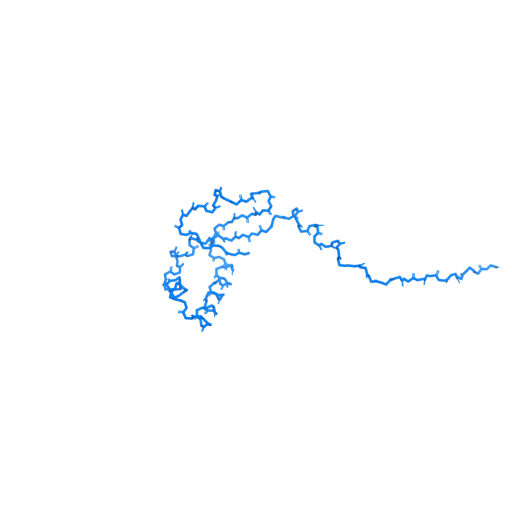.280 -3.003 1.00 52.41 85 VAL A N 1
ATOM 685 C CA . VAL A 1 85 ? 39.472 22.664 -3.698 1.00 52.41 85 VAL A CA 1
ATOM 686 C C . VAL A 1 85 ? 40.671 21.956 -3.056 1.00 52.41 85 VAL A C 1
ATOM 688 O O . VAL A 1 85 ? 40.944 22.138 -1.870 1.00 52.41 85 VAL A O 1
ATOM 691 N N . LYS A 1 86 ? 41.436 21.209 -3.854 1.00 43.72 86 LYS A N 1
ATOM 692 C CA . LYS A 1 86 ? 42.843 20.932 -3.555 1.00 43.72 86 LYS A CA 1
ATOM 693 C C . LYS A 1 86 ? 43.703 21.627 -4.600 1.00 43.72 86 LYS A C 1
ATOM 695 O O . LYS A 1 86 ? 43.738 21.230 -5.760 1.00 43.72 86 LYS A O 1
ATOM 700 N N . GLU A 1 87 ? 44.329 22.711 -4.149 1.00 48.53 87 GLU A N 1
ATOM 701 C CA . GLU A 1 87 ? 45.553 23.278 -4.708 1.00 48.53 87 GLU A CA 1
ATOM 702 C C . GLU A 1 87 ? 46.602 22.171 -4.854 1.00 48.53 87 GLU A C 1
ATOM 704 O O . GLU A 1 87 ? 46.996 21.566 -3.857 1.00 48.53 87 GLU A O 1
ATOM 709 N N . ASP A 1 88 ? 47.084 21.942 -6.074 1.00 43.72 88 ASP A N 1
ATOM 710 C CA . ASP A 1 88 ? 48.343 21.233 -6.294 1.00 43.72 88 ASP A CA 1
ATOM 711 C C . ASP A 1 88 ? 49.401 22.280 -6.652 1.00 43.72 88 ASP A C 1
ATOM 713 O O . ASP A 1 88 ? 49.505 22.765 -7.782 1.00 43.72 88 ASP A O 1
ATOM 717 N N . GLY A 1 89 ? 50.121 22.701 -5.612 1.00 43.06 89 GLY A N 1
ATOM 718 C CA . GLY A 1 89 ? 51.306 23.531 -5.710 1.00 43.06 89 GLY A CA 1
ATOM 719 C C . GLY A 1 89 ? 52.452 22.756 -6.355 1.00 43.06 89 GLY A C 1
ATOM 720 O O . GLY A 1 89 ? 52.914 21.739 -5.846 1.00 43.06 89 GLY A O 1
ATOM 721 N N . GLU A 1 90 ? 52.893 23.293 -7.482 1.00 47.19 90 GLU A N 1
ATOM 722 C CA . GLU A 1 90 ? 54.181 23.144 -8.151 1.00 47.19 90 GLU A CA 1
ATOM 723 C C . GLU A 1 90 ? 55.319 22.452 -7.369 1.00 47.19 90 GLU A C 1
ATOM 725 O O . GLU A 1 90 ? 55.812 22.937 -6.349 1.00 47.19 90 GLU A O 1
ATOM 730 N N . LYS A 1 91 ? 55.861 21.380 -7.963 1.00 41.16 91 LYS A N 1
ATOM 731 C CA . LYS A 1 91 ? 57.283 21.038 -7.835 1.00 41.16 91 LYS A CA 1
ATOM 732 C C . LYS A 1 91 ? 57.815 20.462 -9.147 1.00 41.16 91 LYS A C 1
ATOM 734 O O . LYS A 1 91 ? 57.901 19.248 -9.320 1.00 41.16 91 LYS A O 1
ATOM 739 N N . VAL A 1 92 ? 58.201 21.344 -10.067 1.00 51.72 92 VAL A N 1
ATOM 740 C CA . VAL A 1 92 ? 59.080 20.984 -11.186 1.00 51.72 92 VAL A CA 1
ATOM 741 C C . VAL A 1 92 ? 60.529 20.985 -10.703 1.00 51.72 92 VAL A C 1
ATOM 743 O O . VAL A 1 92 ? 61.049 21.978 -10.203 1.00 51.72 92 VAL A O 1
ATOM 746 N N . ILE A 1 93 ? 61.155 19.818 -10.800 1.00 48.56 93 ILE A N 1
ATOM 747 C CA . ILE A 1 93 ? 62.589 19.601 -10.624 1.00 48.56 93 ILE A CA 1
ATOM 748 C C . ILE A 1 93 ? 63.259 19.698 -11.999 1.00 48.56 93 ILE A C 1
ATOM 750 O O . ILE A 1 93 ? 62.871 18.982 -12.922 1.00 48.56 93 ILE A O 1
ATOM 754 N N . GLY A 1 94 ? 64.252 20.576 -12.125 1.00 46.69 94 GLY A N 1
ATOM 755 C CA . GLY A 1 94 ? 65.088 20.747 -13.313 1.00 46.69 94 GLY A CA 1
ATOM 756 C C . GLY A 1 94 ? 66.206 21.734 -13.042 1.00 46.69 94 GLY A C 1
ATOM 757 O O . GLY A 1 94 ? 65.878 22.930 -12.910 1.00 46.69 94 GLY A O 1
#

Secondary structure (DSSP, 8-state):
-EEE-TTS-GGGTS-TTTEEEEE--SSHHHHHHHHHHHHHHHHH--HHHHHHHHTHHHHGGGEEEEEE-HHHHHHHTTSS--------------

Radius of gyration: 22.59 Å; chains: 1; bounding box: 76×35×35 Å

Sequence (94 aa):
AYIYDIGDNFERRYNSELIAVRRLSGDGDDLCLKQLIREHLEKTASQRAHTILEDWDAQRQLFWHVAPRENVIAIESATEGSGDVKEDGEKVIG